Protein AF-A0A0B7A7N1-F1 (afdb_monomer_lite)

Foldseek 3Di:
DDPPQDQDPVLVVQLCVVPPPFDWDFDFQDDDDPDTDGPFIFGWDQDPPPGIDTPDTSVVSCPVVVSHDDDVCPSVVVVVVCPPVDDGPPVCCVVRHPVVVVVVVVDDDDDDDPDDFDWAWDADDDPVDGDTHGD

Radius of gyration: 21.76 Å; chains: 1; bounding box: 47×35×65 Å

Structure (mmCIF, N/CA/C/O backbone):
data_AF-A0A0B7A7N1-F1
#
_entry.id   AF-A0A0B7A7N1-F1
#
loop_
_atom_site.group_PDB
_atom_site.id
_atom_site.type_symbol
_atom_site.label_atom_id
_atom_site.label_alt_id
_atom_site.label_comp_id
_atom_site.label_asym_id
_atom_site.label_entity_id
_atom_site.label_seq_id
_atom_site.pdbx_PDB_ins_code
_atom_site.Cartn_x
_atom_site.Cartn_y
_atom_site.Cartn_z
_atom_site.occupancy
_atom_site.B_iso_or_equiv
_atom_site.auth_seq_id
_atom_site.auth_comp_id
_atom_site.auth_asym_id
_atom_site.auth_atom_id
_atom_site.pdbx_PDB_model_num
ATOM 1 N N . MET A 1 1 ? 9.701 21.923 16.946 1.00 44.88 1 MET A N 1
ATOM 2 C CA . MET A 1 1 ? 8.875 20.698 17.001 1.00 44.88 1 MET A CA 1
ATOM 3 C C . MET A 1 1 ? 9.061 20.086 15.649 1.00 44.88 1 MET A C 1
ATOM 5 O O . MET A 1 1 ? 8.556 20.603 14.659 1.00 44.88 1 MET A O 1
ATOM 9 N N . ASP A 1 2 ? 10.009 19.170 15.641 1.00 43.41 2 ASP A N 1
ATOM 10 C CA . ASP A 1 2 ? 10.909 18.937 14.527 1.00 43.41 2 ASP A CA 1
ATOM 11 C C . ASP A 1 2 ? 10.307 17.833 13.665 1.00 43.41 2 ASP A C 1
ATOM 13 O O . ASP A 1 2 ? 9.531 17.024 14.167 1.00 43.41 2 ASP A O 1
ATOM 17 N N . GLY A 1 3 ? 10.560 17.877 12.358 1.00 55.41 3 GLY A N 1
ATOM 18 C CA . GLY A 1 3 ? 9.924 17.028 11.349 1.00 55.41 3 GLY A CA 1
ATOM 19 C C . GLY A 1 3 ? 10.342 15.559 11.412 1.00 55.41 3 GLY A C 1
ATOM 20 O O . GLY A 1 3 ? 10.722 14.996 10.387 1.00 55.41 3 GLY A O 1
ATOM 21 N N . ASP A 1 4 ? 10.273 14.955 12.596 1.00 59.12 4 ASP A N 1
ATOM 22 C CA . ASP A 1 4 ? 10.416 13.526 12.810 1.00 59.12 4 ASP A CA 1
ATOM 23 C C . ASP A 1 4 ? 9.306 12.817 12.035 1.00 59.12 4 ASP A C 1
ATOM 25 O O . ASP A 1 4 ? 8.111 12.970 12.295 1.00 59.12 4 ASP A O 1
ATOM 29 N N . SER A 1 5 ? 9.735 12.075 11.019 1.00 70.69 5 SER A N 1
ATOM 30 C CA . SER A 1 5 ? 8.894 11.227 10.168 1.00 70.69 5 SER A CA 1
ATOM 31 C C . SER A 1 5 ? 9.024 9.748 10.536 1.00 70.69 5 SER A C 1
ATOM 33 O O . SER A 1 5 ? 8.463 8.887 9.860 1.00 70.69 5 SER A O 1
ATOM 35 N N . GLU A 1 6 ? 9.758 9.473 11.613 1.00 85.25 6 GLU A N 1
ATOM 36 C CA . GLU A 1 6 ? 10.019 8.138 12.118 1.00 85.25 6 GLU A CA 1
ATOM 37 C C . GLU A 1 6 ? 8.805 7.561 12.842 1.00 85.25 6 GLU A C 1
ATOM 39 O O . GLU A 1 6 ? 7.989 8.267 13.443 1.00 85.25 6 GLU A O 1
ATOM 44 N N . TRP A 1 7 ? 8.705 6.237 12.791 1.00 90.25 7 TRP A N 1
ATOM 45 C CA . TRP A 1 7 ? 7.672 5.503 13.502 1.00 90.25 7 TRP A CA 1
ATOM 46 C C . TRP A 1 7 ? 7.889 5.595 15.016 1.00 90.25 7 TRP A C 1
ATOM 48 O O . TRP A 1 7 ? 8.994 5.367 15.510 1.00 90.25 7 TRP A O 1
ATOM 58 N N . THR A 1 8 ? 6.836 5.925 15.767 1.00 92.88 8 THR A N 1
ATOM 59 C CA . THR A 1 8 ? 6.931 6.145 17.217 1.00 92.88 8 THR A CA 1
ATOM 60 C C . THR A 1 8 ? 6.347 4.983 18.018 1.00 92.88 8 THR A C 1
ATOM 62 O O . THR A 1 8 ? 5.409 4.312 17.592 1.00 92.88 8 THR A O 1
ATOM 65 N N . ALA A 1 9 ? 6.819 4.804 19.255 1.00 94.25 9 ALA A N 1
ATOM 66 C CA . ALA A 1 9 ? 6.251 3.819 20.182 1.00 94.25 9 ALA A CA 1
ATOM 67 C C . ALA A 1 9 ? 4.760 4.075 20.499 1.00 94.25 9 ALA A C 1
ATOM 69 O O . ALA A 1 9 ? 4.018 3.155 20.858 1.00 94.25 9 ALA A O 1
ATOM 70 N N . GLN A 1 10 ? 4.294 5.326 20.369 1.00 94.81 10 GLN A N 1
ATOM 71 C CA . GLN A 1 10 ? 2.867 5.631 20.486 1.00 94.81 10 GLN A CA 1
ATOM 72 C C . GLN A 1 10 ? 2.079 5.076 19.295 1.00 94.81 10 GLN A C 1
ATOM 74 O O . GLN A 1 10 ? 1.003 4.519 19.508 1.00 94.81 10 GLN A O 1
ATOM 79 N N . ALA A 1 11 ? 2.621 5.176 18.076 1.00 94.62 11 ALA A N 1
ATOM 80 C CA . ALA A 1 11 ? 2.016 4.581 16.888 1.00 94.62 11 ALA A CA 1
ATOM 81 C C . ALA A 1 11 ? 1.946 3.048 17.003 1.00 94.62 11 ALA A C 1
ATOM 83 O O . ALA A 1 11 ? 0.898 2.472 16.710 1.00 94.62 11 ALA A O 1
ATOM 84 N N . ASP A 1 12 ? 3.000 2.403 17.524 1.00 95.50 12 ASP A N 1
ATOM 85 C CA . ASP A 1 12 ? 2.998 0.961 17.827 1.00 95.50 12 ASP A CA 1
ATOM 86 C C . ASP A 1 12 ? 1.867 0.576 18.780 1.00 95.50 12 ASP A C 1
ATOM 88 O O . ASP A 1 12 ? 1.072 -0.320 18.497 1.00 95.50 12 ASP A O 1
ATOM 92 N N . THR A 1 13 ? 1.771 1.278 19.911 1.00 96.81 13 THR A N 1
ATOM 93 C CA . THR A 1 13 ? 0.762 0.989 20.939 1.00 96.81 13 THR A CA 1
ATOM 94 C C . THR A 1 13 ? -0.651 1.188 20.391 1.00 96.81 13 THR A C 1
ATOM 96 O O . THR A 1 13 ? -1.537 0.366 20.636 1.00 96.81 13 THR A O 1
ATOM 99 N N . PHE A 1 14 ? -0.856 2.260 19.621 1.00 96.31 14 PHE A N 1
ATOM 100 C CA . PHE A 1 14 ? -2.128 2.575 18.984 1.00 96.31 14 PHE A CA 1
ATOM 101 C C . PHE A 1 14 ? -2.548 1.491 17.984 1.00 96.31 14 PHE A C 1
ATOM 103 O O . PHE A 1 14 ? -3.651 0.954 18.092 1.00 96.31 14 PHE A O 1
ATOM 110 N N . ILE A 1 15 ? -1.661 1.122 17.053 1.00 95.19 15 ILE A N 1
ATOM 111 C CA . ILE A 1 15 ? -1.950 0.076 16.068 1.00 95.19 15 ILE A CA 1
ATOM 112 C C . ILE A 1 15 ? -2.185 -1.260 16.748 1.00 95.19 15 ILE A C 1
ATOM 114 O O . ILE A 1 15 ? -3.160 -1.923 16.404 1.00 95.19 15 ILE A O 1
ATOM 118 N N . ASN A 1 16 ? -1.364 -1.637 17.731 1.00 96.00 16 ASN A N 1
ATOM 119 C CA . ASN A 1 16 ? -1.551 -2.890 18.452 1.00 96.00 16 ASN A CA 1
ATOM 120 C C . ASN A 1 16 ? -2.960 -2.972 19.062 1.00 96.00 16 ASN A C 1
ATOM 122 O O . ASN A 1 16 ? -3.642 -3.971 18.874 1.00 96.00 16 ASN A O 1
ATOM 126 N N . GLY A 1 17 ? -3.460 -1.894 19.676 1.00 95.25 17 GLY A N 1
ATOM 127 C CA . GLY A 1 17 ? -4.841 -1.842 20.176 1.00 95.25 17 GLY A CA 1
ATOM 128 C C . GLY A 1 17 ? -5.920 -1.964 19.088 1.00 95.25 17 GLY A C 1
ATOM 129 O O . GLY A 1 17 ? -7.016 -2.458 19.355 1.00 95.25 17 GLY A O 1
ATOM 130 N N . LEU A 1 18 ? -5.628 -1.547 17.852 1.00 94.00 18 LEU A N 1
ATOM 131 C CA . LEU A 1 18 ? -6.548 -1.695 16.724 1.00 94.00 18 LEU A CA 1
ATOM 132 C C . LEU A 1 18 ? -6.566 -3.103 16.139 1.00 94.00 18 LEU A C 1
ATOM 134 O O . LEU A 1 18 ? -7.622 -3.502 15.645 1.00 94.00 18 LEU A O 1
ATOM 138 N N . ILE A 1 19 ? -5.440 -3.817 16.162 1.00 94.00 19 ILE A N 1
ATOM 139 C CA . ILE A 1 19 ? -5.269 -5.094 15.449 1.00 94.00 19 ILE A CA 1
ATOM 140 C C . ILE A 1 19 ? -5.290 -6.317 16.363 1.00 94.00 19 ILE A C 1
ATOM 142 O O . ILE A 1 19 ? -5.545 -7.422 15.888 1.00 94.00 19 ILE A O 1
ATOM 146 N N . GLN A 1 20 ? -5.002 -6.137 17.650 1.00 94.94 20 GLN A N 1
ATOM 147 C CA . GLN A 1 20 ? -4.915 -7.234 18.600 1.00 94.94 20 GLN A CA 1
ATOM 148 C C . GLN A 1 20 ? -6.248 -7.988 18.659 1.00 94.94 20 GLN A C 1
ATOM 150 O O . GLN A 1 20 ? -7.316 -7.385 18.761 1.00 94.94 20 GLN A O 1
ATOM 155 N N . ASP A 1 21 ? -6.156 -9.315 18.567 1.00 93.12 21 ASP A N 1
ATOM 156 C CA . ASP A 1 21 ? -7.284 -10.252 18.583 1.00 93.12 21 ASP A CA 1
ATOM 157 C C . ASP A 1 21 ? -8.312 -10.043 17.451 1.00 93.12 21 ASP A C 1
ATOM 159 O O . ASP A 1 21 ? -9.453 -10.499 17.550 1.00 93.12 21 ASP A O 1
ATOM 163 N N . LYS A 1 22 ? -7.912 -9.384 16.352 1.00 91.62 22 LYS A N 1
ATOM 164 C CA . LYS A 1 22 ? -8.753 -9.164 15.168 1.00 91.62 22 LYS A CA 1
ATOM 165 C C . LYS A 1 22 ? -8.197 -9.847 13.929 1.00 91.62 22 LYS A C 1
ATOM 167 O O . LYS A 1 22 ? -6.995 -9.849 13.676 1.00 91.62 22 LYS A O 1
ATOM 172 N N . GLU A 1 23 ? -9.102 -10.365 13.106 1.00 90.88 23 GLU A N 1
ATOM 173 C CA . GLU A 1 23 ? -8.763 -10.874 11.781 1.00 90.88 23 GLU A CA 1
ATOM 174 C C . GLU A 1 23 ? -8.832 -9.736 10.760 1.00 90.88 23 GLU A C 1
ATOM 176 O O . GLU A 1 23 ? -9.880 -9.123 10.546 1.00 90.88 23 GLU A O 1
ATOM 181 N N . LEU A 1 24 ? -7.695 -9.426 10.141 1.00 93.31 24 LEU A N 1
ATOM 182 C CA . LEU A 1 24 ? -7.606 -8.366 9.146 1.00 93.31 24 LEU A CA 1
ATOM 183 C C . LEU A 1 24 ? -7.593 -8.945 7.738 1.00 93.31 24 LEU A C 1
ATOM 185 O O . LEU A 1 24 ? -6.906 -9.921 7.444 1.00 93.31 24 LEU A O 1
ATOM 189 N N . VAL A 1 25 ? -8.299 -8.266 6.845 1.00 92.69 25 VAL A N 1
ATOM 190 C CA . VAL A 1 25 ? -8.336 -8.566 5.420 1.00 92.69 25 VAL A CA 1
ATOM 191 C C . VAL A 1 25 ? -7.601 -7.464 4.678 1.00 92.69 25 VAL A C 1
ATOM 193 O O . VAL A 1 25 ? -7.840 -6.273 4.891 1.00 92.69 25 VAL A O 1
ATOM 196 N N . GLY A 1 26 ? -6.708 -7.855 3.775 1.00 91.44 26 GLY A N 1
ATOM 197 C CA . GLY A 1 26 ? -5.994 -6.910 2.934 1.00 91.44 26 GLY A CA 1
ATOM 198 C C . GLY A 1 26 ? -5.748 -7.435 1.533 1.00 91.44 26 GLY A C 1
ATOM 199 O O . GLY A 1 26 ? -5.631 -8.638 1.307 1.00 91.44 26 GLY A O 1
ATOM 200 N N . ARG A 1 27 ? -5.669 -6.514 0.571 1.00 89.12 27 ARG A N 1
ATOM 201 C CA . ARG A 1 27 ? -5.239 -6.841 -0.792 1.00 89.12 27 ARG A CA 1
ATOM 202 C C . ARG A 1 27 ? -3.721 -6.772 -0.856 1.00 89.12 27 ARG A C 1
ATOM 204 O O . ARG A 1 27 ? -3.147 -5.745 -0.508 1.00 89.12 27 ARG A O 1
ATOM 211 N N . ILE A 1 28 ? -3.095 -7.841 -1.337 1.00 88.88 28 ILE A N 1
ATOM 212 C CA . ILE A 1 28 ? -1.650 -7.884 -1.562 1.00 88.88 28 ILE A CA 1
ATOM 213 C C . ILE A 1 28 ? -1.299 -6.936 -2.706 1.00 88.88 28 ILE A C 1
ATOM 215 O O . ILE A 1 28 ? -1.778 -7.097 -3.828 1.00 88.88 28 ILE A O 1
ATOM 219 N N . MET A 1 29 ? -0.469 -5.947 -2.394 1.00 87.94 29 MET A N 1
ATOM 220 C CA . MET A 1 29 ? 0.091 -5.003 -3.352 1.00 87.94 29 MET A CA 1
ATOM 221 C C . MET A 1 29 ? 1.479 -5.416 -3.798 1.00 87.94 29 MET A C 1
ATOM 223 O O . MET A 1 29 ? 1.805 -5.160 -4.940 1.00 87.94 29 MET A O 1
ATOM 227 N N . LEU A 1 30 ? 2.287 -6.024 -2.927 1.00 88.06 30 LEU A N 1
ATOM 228 C CA . LEU A 1 30 ? 3.616 -6.546 -3.244 1.00 88.06 30 LEU A CA 1
ATOM 229 C C . LEU A 1 30 ? 3.961 -7.666 -2.254 1.00 88.06 30 LEU A C 1
ATOM 231 O O . LEU A 1 30 ? 3.602 -7.584 -1.078 1.00 88.06 30 LEU A O 1
ATOM 235 N N . SER A 1 31 ? 4.680 -8.684 -2.721 1.00 88.88 31 SER A N 1
ATOM 236 C CA . SER A 1 31 ? 5.213 -9.767 -1.894 1.00 88.88 31 SER A CA 1
ATOM 237 C C . SER A 1 31 ? 6.703 -9.927 -2.165 1.00 88.88 31 SER A C 1
ATOM 239 O O . SER A 1 31 ? 7.086 -10.209 -3.297 1.00 88.88 31 SER A O 1
ATOM 241 N N . VAL A 1 32 ? 7.538 -9.775 -1.137 1.00 87.00 32 VAL A N 1
ATOM 242 C CA . VAL A 1 32 ? 8.991 -9.986 -1.235 1.00 87.00 32 VAL A CA 1
ATOM 243 C C . VAL A 1 32 ? 9.440 -10.870 -0.079 1.00 87.00 32 VAL A C 1
ATOM 245 O O . VAL A 1 32 ? 9.393 -10.468 1.084 1.00 87.00 32 VAL A O 1
ATOM 248 N N . GLY A 1 33 ? 9.876 -12.091 -0.394 1.00 87.62 33 GLY A N 1
ATOM 249 C CA . GLY A 1 33 ? 10.232 -13.087 0.616 1.00 87.62 33 GLY A CA 1
ATOM 250 C C . GLY A 1 33 ? 9.050 -13.398 1.537 1.00 87.62 33 GLY A C 1
ATOM 251 O O . GLY A 1 33 ? 8.027 -13.897 1.082 1.00 87.62 33 GLY A O 1
ATOM 252 N N . MET A 1 34 ? 9.199 -13.094 2.830 1.00 91.12 34 MET A N 1
ATOM 253 C CA . MET A 1 34 ? 8.159 -13.286 3.855 1.00 91.12 34 MET A CA 1
ATOM 254 C C . MET A 1 34 ? 7.369 -12.006 4.169 1.00 91.12 34 MET A C 1
ATOM 256 O O . MET A 1 34 ? 6.540 -12.001 5.077 1.00 91.12 34 MET A O 1
ATOM 260 N N . THR A 1 35 ? 7.624 -10.916 3.444 1.00 90.56 35 THR A N 1
ATOM 261 C CA . THR A 1 35 ? 6.993 -9.618 3.690 1.00 90.56 35 THR A CA 1
ATOM 262 C C . THR A 1 35 ? 5.900 -9.358 2.663 1.00 90.56 35 THR A C 1
ATOM 264 O O . THR A 1 35 ? 6.155 -9.358 1.456 1.00 90.56 35 THR A O 1
ATOM 267 N N . LEU A 1 36 ? 4.690 -9.077 3.152 1.00 91.25 36 LEU A N 1
ATOM 268 C CA . LEU A 1 36 ? 3.547 -8.666 2.341 1.00 91.25 36 LEU A CA 1
ATOM 269 C C . LEU A 1 36 ? 3.231 -7.191 2.583 1.00 91.25 36 LEU A C 1
ATOM 271 O O . LEU A 1 36 ? 3.063 -6.757 3.721 1.00 91.25 36 LEU A O 1
ATOM 275 N N . TRP A 1 37 ? 3.079 -6.440 1.499 1.00 91.62 37 TRP A N 1
ATOM 276 C CA . TRP A 1 37 ? 2.554 -5.079 1.521 1.00 91.62 37 TRP A CA 1
ATOM 277 C C . TRP A 1 37 ? 1.074 -5.117 1.164 1.00 91.62 37 TRP A C 1
ATOM 279 O O . TRP A 1 37 ? 0.715 -5.605 0.091 1.00 91.62 37 TRP A O 1
ATOM 289 N N . LEU A 1 38 ? 0.211 -4.618 2.051 1.00 91.50 38 LEU A N 1
ATOM 290 C CA . LEU A 1 38 ? -1.245 -4.724 1.925 1.00 91.50 38 LEU A CA 1
ATOM 291 C C . LEU A 1 38 ? -1.895 -3.340 1.768 1.00 91.50 38 LEU A C 1
ATOM 293 O O . LEU A 1 38 ? -1.552 -2.414 2.503 1.00 91.50 38 LEU A O 1
ATOM 297 N N . LEU A 1 39 ? -2.848 -3.190 0.840 1.00 89.25 39 LEU A N 1
ATOM 298 C CA . LEU A 1 39 ? -3.631 -1.955 0.688 1.00 89.25 39 LEU A CA 1
ATOM 299 C C . LEU A 1 39 ? -5.016 -2.194 0.044 1.00 89.25 39 LEU A C 1
ATOM 301 O O . LEU A 1 39 ? -5.082 -2.609 -1.113 1.00 89.25 39 LEU A O 1
ATOM 305 N N . PRO A 1 40 ? -6.127 -1.832 0.714 1.00 91.31 40 PRO A N 1
ATOM 306 C CA . PRO A 1 40 ? -6.208 -1.438 2.122 1.00 91.31 40 PRO A CA 1
ATOM 307 C C . PRO A 1 40 ? -5.965 -2.642 3.048 1.00 91.31 40 PRO A C 1
ATOM 309 O O . PRO A 1 40 ? -6.026 -3.784 2.598 1.00 91.31 40 PRO A O 1
ATOM 312 N N . LEU A 1 41 ? -5.719 -2.374 4.333 1.00 94.75 41 LEU A N 1
ATOM 313 C CA . LEU A 1 41 ? -5.769 -3.361 5.414 1.00 94.75 41 LEU A CA 1
ATOM 314 C C . LEU A 1 41 ? -6.918 -2.969 6.347 1.00 94.75 41 LEU A C 1
ATOM 316 O O . LEU A 1 41 ? -6.909 -1.867 6.905 1.00 94.75 41 LEU A O 1
ATOM 320 N N . VAL A 1 42 ? -7.927 -3.831 6.450 1.00 95.25 42 VAL A N 1
ATOM 321 C CA . VAL A 1 42 ? -9.192 -3.541 7.137 1.00 95.25 42 VAL A CA 1
ATOM 322 C C . VAL A 1 42 ? -9.599 -4.677 8.063 1.00 95.25 42 VAL A C 1
ATOM 324 O O . VAL A 1 42 ? -9.322 -5.838 7.776 1.00 95.25 42 VAL A O 1
ATOM 327 N N . HIS A 1 43 ? -10.306 -4.353 9.139 1.00 94.62 43 HIS A N 1
ATOM 328 C CA . HIS A 1 43 ? -11.082 -5.340 9.886 1.00 94.62 43 HIS A CA 1
ATOM 329 C C . HIS A 1 43 ? -12.457 -5.483 9.227 1.00 94.62 43 HIS A C 1
ATOM 331 O O . HIS A 1 43 ? -13.055 -4.484 8.816 1.00 94.62 43 HIS A O 1
ATOM 337 N N . GLN A 1 44 ? -12.929 -6.722 9.075 1.00 89.81 44 GLN A N 1
ATOM 338 C CA . GLN A 1 44 ? -14.238 -7.020 8.501 1.00 89.81 44 GLN A CA 1
ATOM 339 C C . GLN A 1 44 ? -15.165 -7.613 9.557 1.00 89.81 44 GLN A C 1
ATOM 341 O O . GLN A 1 44 ? -14.809 -8.541 10.276 1.00 89.81 44 GLN A O 1
ATOM 346 N N . VAL A 1 45 ? -16.394 -7.109 9.600 1.00 89.56 45 VAL A N 1
ATOM 347 C CA . VAL A 1 45 ? -17.457 -7.564 10.494 1.00 89.56 45 VAL A CA 1
ATOM 348 C C . VAL A 1 45 ? -18.666 -8.021 9.692 1.00 89.56 45 VAL A C 1
ATOM 350 O O . VAL 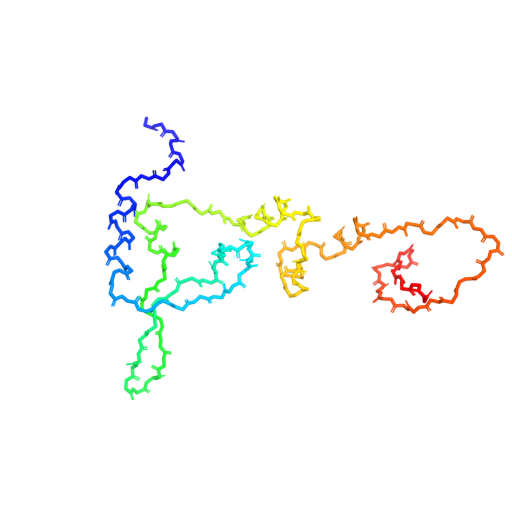A 1 45 ? -19.029 -7.429 8.675 1.00 89.56 45 VAL A O 1
ATOM 353 N N . THR A 1 46 ? -19.325 -9.078 10.163 1.00 89.25 46 THR A N 1
ATOM 354 C CA . THR A 1 46 ? -20.573 -9.560 9.560 1.00 89.25 46 THR A CA 1
ATOM 355 C C . THR A 1 46 ? -21.771 -8.946 10.275 1.00 89.25 46 THR A C 1
ATOM 357 O O . THR A 1 46 ? -22.011 -9.192 11.457 1.00 89.25 46 THR A O 1
ATOM 360 N N . LEU A 1 47 ? -22.559 -8.168 9.542 1.00 87.50 47 LEU A N 1
ATOM 361 C CA . LEU A 1 47 ? -23.797 -7.553 9.999 1.00 87.50 47 LEU A CA 1
ATOM 362 C C . LEU A 1 47 ? -24.989 -8.395 9.530 1.00 87.50 47 LEU A C 1
ATOM 364 O O . LEU A 1 47 ? -25.158 -8.630 8.333 1.00 87.50 47 LEU A O 1
ATOM 368 N N . LYS A 1 48 ? -25.852 -8.801 10.472 1.00 86.75 48 LYS A N 1
ATOM 369 C CA . LYS A 1 48 ? -26.960 -9.763 10.264 1.00 86.75 48 LYS A CA 1
ATOM 370 C C . LYS A 1 48 ? -27.881 -9.468 9.068 1.00 86.75 48 LYS A C 1
ATOM 372 O O . LYS A 1 48 ? -28.486 -10.397 8.550 1.00 86.75 48 LYS A O 1
ATOM 377 N N . SER A 1 49 ? -27.986 -8.212 8.639 1.00 86.19 49 SER A N 1
ATOM 378 C CA . SER A 1 49 ? -28.925 -7.772 7.593 1.00 86.19 49 SER A CA 1
ATOM 379 C C . SER A 1 49 ? -28.253 -7.122 6.380 1.00 86.19 49 SER A C 1
ATOM 381 O O . SER A 1 49 ? -28.934 -6.816 5.408 1.00 86.19 49 SER A O 1
ATOM 383 N N . VAL A 1 50 ? -26.943 -6.861 6.451 1.00 83.25 50 VAL A N 1
ATOM 384 C CA . VAL A 1 50 ? -26.192 -6.080 5.447 1.00 83.25 50 VAL A CA 1
ATOM 385 C C . VAL A 1 50 ? -25.086 -6.924 4.798 1.00 83.25 50 VAL A C 1
ATOM 387 O O . VAL A 1 50 ? -24.660 -6.627 3.688 1.00 83.25 50 VAL A O 1
ATOM 390 N N . GLY A 1 51 ? -24.667 -8.017 5.446 1.00 86.56 51 GLY A N 1
ATOM 391 C CA . GLY A 1 51 ? -23.554 -8.851 4.999 1.00 86.56 51 GLY A CA 1
ATOM 392 C C . GLY A 1 51 ? -22.238 -8.413 5.636 1.00 86.56 51 GLY A C 1
ATOM 393 O O . GLY A 1 51 ? -22.215 -7.984 6.788 1.00 86.56 51 GLY A O 1
ATOM 394 N N . VAL A 1 52 ? -21.136 -8.551 4.903 1.00 86.00 52 VAL A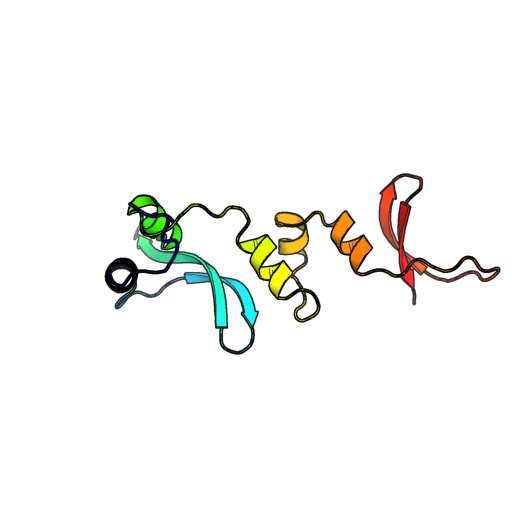 N 1
ATOM 395 C CA . VAL A 1 52 ? -19.795 -8.192 5.385 1.00 86.00 52 VAL A CA 1
ATOM 396 C C . VAL A 1 52 ? -19.542 -6.699 5.160 1.00 86.00 52 VAL A C 1
ATOM 398 O O . VAL A 1 52 ? -19.733 -6.199 4.053 1.00 86.00 52 VAL A O 1
ATOM 401 N N . SER A 1 53 ? -19.100 -5.994 6.199 1.00 85.44 53 SER A N 1
ATOM 402 C CA . SER A 1 53 ? -18.707 -4.581 6.156 1.00 85.44 53 SER A CA 1
ATOM 403 C C . SER A 1 53 ? -17.341 -4.393 6.805 1.00 85.44 53 SER A C 1
ATOM 405 O O . SER A 1 53 ? -16.941 -5.201 7.637 1.00 85.44 53 SER A O 1
ATOM 407 N N . SER A 1 54 ? -16.643 -3.311 6.468 1.00 87.88 54 SER A N 1
ATOM 408 C CA . SER A 1 54 ? -15.428 -2.904 7.178 1.00 87.88 54 SER A CA 1
ATOM 409 C C . SER A 1 54 ? -15.770 -1.873 8.247 1.00 87.88 54 SER A C 1
ATOM 411 O O . SER A 1 54 ? -16.438 -0.886 7.940 1.00 87.88 54 SER A O 1
ATOM 413 N N . ASP A 1 55 ? -15.329 -2.092 9.480 1.00 89.31 55 ASP A N 1
ATOM 414 C CA . ASP A 1 55 ? -15.497 -1.154 10.599 1.00 89.31 55 ASP A CA 1
ATOM 415 C C . ASP A 1 55 ? -14.203 -0.388 10.922 1.00 89.31 55 ASP A C 1
ATOM 417 O O . ASP A 1 55 ? -14.277 0.740 11.396 1.00 89.31 55 ASP A O 1
ATOM 421 N N . VAL A 1 56 ? -13.032 -0.959 10.616 1.00 93.38 56 VAL A N 1
ATOM 422 C CA . VAL A 1 56 ? -11.723 -0.323 10.829 1.00 93.38 56 VAL A CA 1
ATOM 423 C C . VAL A 1 56 ? -10.887 -0.372 9.554 1.00 93.38 56 VAL A C 1
ATOM 425 O O . VAL A 1 56 ? -10.714 -1.433 8.952 1.00 93.38 56 VAL A O 1
ATOM 428 N N . ASN A 1 57 ? -10.306 0.768 9.172 1.00 94.44 57 ASN A N 1
ATOM 429 C CA . ASN A 1 57 ? -9.282 0.869 8.132 1.00 94.44 57 ASN A CA 1
ATOM 430 C C . ASN A 1 57 ? -7.981 1.391 8.743 1.00 94.44 57 ASN A C 1
ATOM 432 O O . ASN A 1 57 ? -7.887 2.558 9.110 1.00 94.44 57 ASN A O 1
ATOM 436 N N . ILE A 1 58 ? -6.957 0.539 8.800 1.00 95.00 58 ILE A N 1
ATOM 437 C CA . ILE A 1 58 ? -5.717 0.821 9.537 1.00 95.00 58 ILE A CA 1
ATOM 438 C C . ILE A 1 58 ? -5.014 2.087 9.036 1.00 95.00 58 ILE A C 1
ATOM 440 O O . ILE A 1 58 ? -4.546 2.900 9.832 1.00 95.00 58 ILE A O 1
ATOM 444 N N . ARG A 1 59 ? -4.970 2.303 7.714 1.00 93.69 59 ARG A N 1
ATOM 445 C CA . ARG A 1 59 ? -4.366 3.518 7.149 1.00 93.69 59 ARG A CA 1
ATOM 446 C C . ARG A 1 59 ? -5.161 4.756 7.551 1.00 93.69 59 ARG A C 1
ATOM 448 O O . ARG A 1 59 ? -4.561 5.773 7.878 1.00 93.69 59 ARG A O 1
ATOM 455 N N . GLN A 1 60 ? -6.485 4.684 7.471 1.00 94.38 60 GLN A N 1
ATOM 456 C CA . GLN A 1 60 ? -7.348 5.808 7.820 1.00 94.38 60 GLN A CA 1
ATOM 457 C C . GLN A 1 60 ? -7.181 6.182 9.297 1.00 94.38 60 GLN A C 1
ATOM 459 O O . GLN A 1 60 ? -6.920 7.346 9.588 1.00 94.38 60 GLN A O 1
ATOM 464 N N . GLU A 1 61 ? -7.194 5.193 10.190 1.00 96.38 61 GLU A N 1
ATOM 465 C CA . GLU A 1 61 ? -6.977 5.385 11.627 1.00 96.38 61 GLU A CA 1
ATOM 466 C C . GLU A 1 61 ? -5.639 6.071 11.933 1.00 96.38 61 GLU A C 1
ATOM 468 O O . GLU A 1 61 ? -5.592 7.027 12.709 1.00 96.38 61 GLU A O 1
ATOM 473 N N . LEU A 1 62 ? -4.548 5.645 11.283 1.00 94.50 62 LEU A N 1
ATOM 474 C CA . LEU A 1 62 ? -3.233 6.281 11.430 1.00 94.50 62 LEU A CA 1
ATOM 475 C C . LEU A 1 62 ? -3.246 7.758 11.012 1.00 94.50 62 LEU A C 1
ATOM 477 O O . LEU A 1 62 ? -2.649 8.601 11.684 1.00 94.50 62 LEU A O 1
ATOM 481 N N . LEU A 1 63 ? -3.912 8.084 9.902 1.00 93.69 63 LEU A N 1
ATOM 482 C CA . LEU A 1 63 ? -3.973 9.450 9.375 1.00 93.69 63 LEU A CA 1
ATOM 483 C C . LEU A 1 63 ? -4.856 10.364 10.238 1.00 93.69 63 LEU A C 1
ATOM 485 O O . LEU A 1 63 ? -4.500 11.523 10.485 1.00 93.69 63 LEU A O 1
ATOM 489 N N . GLU A 1 64 ? -5.997 9.855 10.701 1.00 95.38 64 GLU A N 1
ATOM 490 C CA . GLU A 1 64 ? -6.935 10.597 11.548 1.00 95.38 64 GLU A CA 1
ATOM 491 C C . GLU A 1 64 ? -6.321 10.902 12.918 1.00 95.38 64 GLU A C 1
ATOM 493 O O . GLU A 1 64 ? -6.390 12.044 13.380 1.00 95.38 64 GLU A O 1
ATOM 498 N N . ASN A 1 65 ? -5.600 9.935 13.495 1.00 95.00 65 ASN A N 1
ATOM 499 C CA . ASN A 1 65 ? -4.955 10.054 14.805 1.00 95.00 65 ASN A CA 1
ATOM 500 C C . ASN A 1 65 ? -3.527 10.630 14.758 1.00 95.00 65 ASN A C 1
ATOM 502 O O . ASN A 1 65 ? -2.827 10.628 15.765 1.00 95.00 65 ASN A O 1
ATOM 506 N N . LYS A 1 66 ? -3.093 11.166 13.608 1.00 92.38 66 LYS A N 1
ATOM 507 C CA . LYS A 1 66 ? -1.782 11.830 13.427 1.00 92.38 66 LYS A CA 1
ATOM 508 C C . LYS A 1 66 ? -0.563 10.933 13.680 1.00 92.38 66 LYS A C 1
ATOM 510 O O . LYS A 1 66 ? 0.528 11.440 13.912 1.00 92.38 66 LYS A O 1
ATOM 515 N N . PHE A 1 67 ? -0.733 9.619 13.555 1.00 92.62 67 PHE A N 1
ATOM 516 C CA . PHE A 1 67 ? 0.351 8.631 13.578 1.00 92.62 67 PHE A CA 1
ATOM 517 C C . PHE A 1 67 ? 0.911 8.317 12.186 1.00 92.62 67 PHE A C 1
ATOM 519 O O . PHE A 1 67 ? 1.856 7.547 12.051 1.00 92.62 67 PHE A O 1
ATOM 526 N N . GLY A 1 68 ? 0.346 8.909 11.135 1.00 89.62 68 GLY A N 1
ATOM 527 C CA . GLY A 1 68 ? 0.865 8.816 9.780 1.00 89.62 68 GLY A CA 1
ATOM 528 C C . GLY A 1 68 ? 0.627 10.096 8.992 1.00 89.62 68 GLY A C 1
ATOM 529 O O . GLY A 1 68 ? -0.231 10.916 9.326 1.00 89.62 68 GLY A O 1
ATOM 530 N N . THR A 1 69 ? 1.372 10.246 7.902 1.00 89.62 69 THR A N 1
ATOM 531 C CA . THR A 1 69 ? 1.193 11.336 6.941 1.00 89.62 69 THR A CA 1
ATOM 532 C C . THR A 1 69 ? 0.664 10.796 5.612 1.00 89.62 69 THR A C 1
ATOM 534 O O . THR A 1 69 ? 1.009 9.680 5.202 1.00 89.62 69 THR A O 1
ATOM 537 N N . PRO A 1 70 ? -0.200 11.547 4.904 1.00 89.62 70 PRO A N 1
ATOM 538 C CA . PRO A 1 70 ? -0.645 11.141 3.583 1.00 89.62 70 PRO A CA 1
ATOM 539 C C . PRO A 1 70 ? 0.546 11.018 2.631 1.00 89.62 70 PRO A C 1
ATOM 541 O O . PRO A 1 70 ? 1.207 11.997 2.302 1.00 89.62 70 PRO A O 1
ATOM 544 N N . ASN A 1 71 ? 0.782 9.805 2.144 1.00 88.44 71 ASN A N 1
ATOM 545 C CA . ASN A 1 71 ? 1.737 9.545 1.077 1.00 88.44 71 ASN A CA 1
ATOM 546 C C . ASN A 1 71 ? 0.965 9.007 -0.137 1.00 88.44 71 ASN A C 1
ATOM 548 O O . ASN A 1 71 ? 0.646 7.813 -0.159 1.00 88.44 71 ASN A O 1
ATOM 552 N N . PRO A 1 72 ? 0.577 9.855 -1.109 1.00 87.19 72 PRO A N 1
ATOM 553 C CA . PRO A 1 72 ? -0.145 9.401 -2.300 1.00 87.19 72 PRO A CA 1
ATOM 554 C C . PRO A 1 72 ? 0.727 8.493 -3.177 1.00 87.19 72 PRO A C 1
ATOM 556 O O . PRO A 1 72 ? 0.236 7.506 -3.710 1.00 87.19 72 PRO A O 1
ATOM 559 N N . ASN A 1 73 ? 2.040 8.732 -3.199 1.00 87.38 73 ASN A N 1
ATOM 560 C CA . ASN A 1 73 ? 2.990 8.024 -4.059 1.00 87.38 73 ASN A CA 1
ATOM 561 C C . ASN A 1 73 ? 3.604 6.783 -3.395 1.00 87.38 73 ASN A C 1
ATOM 563 O O . ASN A 1 73 ? 4.605 6.265 -3.876 1.00 87.38 73 ASN A O 1
ATOM 567 N N . HIS A 1 74 ? 3.042 6.304 -2.282 1.00 87.31 74 HIS A N 1
ATOM 568 C CA . HIS A 1 74 ? 3.587 5.157 -1.551 1.00 87.31 74 HIS A CA 1
ATOM 569 C C . HIS A 1 74 ? 3.666 3.878 -2.400 1.00 87.31 74 HIS A C 1
ATOM 571 O O . HIS A 1 74 ? 4.671 3.186 -2.315 1.00 87.31 74 HIS A O 1
ATOM 577 N N . VAL A 1 75 ? 2.659 3.583 -3.237 1.00 88.81 75 VAL A N 1
ATOM 578 C CA . VAL A 1 75 ? 2.680 2.412 -4.135 1.00 88.81 75 VAL A CA 1
ATOM 579 C C . VAL A 1 75 ? 3.688 2.596 -5.280 1.00 88.81 75 VAL A C 1
ATOM 581 O O . VAL A 1 75 ? 4.537 1.718 -5.420 1.00 88.81 75 VAL A O 1
ATOM 584 N N . PRO A 1 76 ? 3.687 3.716 -6.038 1.00 87.19 76 PRO A N 1
ATOM 585 C CA . PRO A 1 76 ? 4.735 3.989 -7.022 1.00 87.19 76 PRO A CA 1
ATOM 586 C C . PRO A 1 76 ? 6.153 3.855 -6.460 1.00 87.19 76 PRO A C 1
ATOM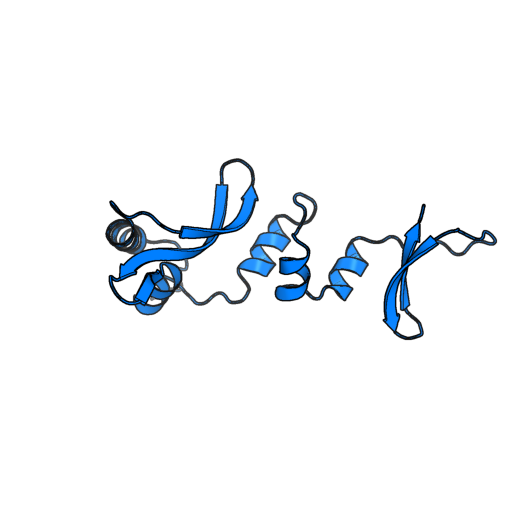 588 O O . PRO A 1 76 ? 6.943 3.064 -6.964 1.00 87.19 76 PRO A O 1
ATOM 591 N N . LYS A 1 77 ? 6.443 4.537 -5.344 1.00 88.62 77 LYS A N 1
ATOM 592 C CA . LYS A 1 77 ? 7.763 4.503 -4.694 1.00 88.62 77 LYS A CA 1
ATOM 593 C C . LYS A 1 77 ? 8.149 3.108 -4.213 1.00 88.62 77 LYS A C 1
ATOM 595 O O . LYS A 1 77 ? 9.315 2.739 -4.299 1.00 88.62 77 LYS A O 1
ATOM 600 N N . LEU A 1 78 ? 7.189 2.338 -3.691 1.00 88.75 78 LEU A N 1
ATOM 601 C CA . LEU A 1 78 ? 7.433 0.959 -3.273 1.00 88.75 78 LEU A CA 1
ATOM 602 C C . LEU A 1 78 ? 7.958 0.137 -4.453 1.00 88.75 78 LEU A C 1
ATOM 604 O O . LEU A 1 78 ? 8.977 -0.525 -4.335 1.00 88.75 78 LEU A O 1
ATOM 608 N N . TYR A 1 79 ? 7.300 0.214 -5.599 1.00 86.56 79 TYR A N 1
ATOM 609 C CA . TYR A 1 79 ? 7.701 -0.525 -6.792 1.00 86.56 79 TYR A CA 1
ATOM 610 C C . TYR A 1 79 ? 8.962 0.014 -7.462 1.00 86.56 79 TYR A C 1
ATOM 612 O O . TYR A 1 79 ? 9.752 -0.786 -7.949 1.00 86.56 79 TYR A O 1
ATOM 620 N N . GLU A 1 80 ? 9.203 1.326 -7.438 1.00 85.12 80 GLU A N 1
ATOM 621 C CA . GLU A 1 80 ? 10.481 1.901 -7.876 1.00 85.12 80 GLU A CA 1
ATOM 622 C C . GLU A 1 80 ? 11.662 1.294 -7.102 1.00 85.12 80 GLU A C 1
ATOM 624 O O . GLU A 1 80 ? 12.668 0.931 -7.709 1.00 85.12 80 GLU A O 1
ATOM 629 N N . LEU A 1 81 ? 11.524 1.099 -5.783 1.00 86.12 81 LEU A N 1
ATOM 630 C CA . LEU A 1 81 ? 12.554 0.457 -4.953 1.00 86.12 81 LEU A CA 1
ATOM 631 C C . LEU A 1 81 ? 12.807 -1.011 -5.327 1.00 86.12 81 LEU A C 1
ATOM 633 O O . LEU A 1 81 ? 13.909 -1.516 -5.116 1.00 86.12 81 LEU A O 1
ATOM 637 N N . PHE A 1 82 ? 11.806 -1.697 -5.881 1.00 82.94 82 PHE A N 1
ATOM 638 C CA . PHE A 1 82 ? 11.906 -3.095 -6.309 1.00 82.94 82 PHE A CA 1
ATOM 639 C C . PHE A 1 82 ? 11.996 -3.261 -7.833 1.00 82.94 82 PHE A C 1
ATOM 641 O O . PHE A 1 82 ? 11.921 -4.390 -8.329 1.00 82.94 82 PHE A O 1
ATOM 648 N N . ARG A 1 83 ? 12.195 -2.172 -8.585 1.00 80.38 83 ARG A N 1
ATOM 649 C CA . ARG A 1 83 ? 12.268 -2.206 -10.049 1.00 80.38 83 ARG A CA 1
ATOM 650 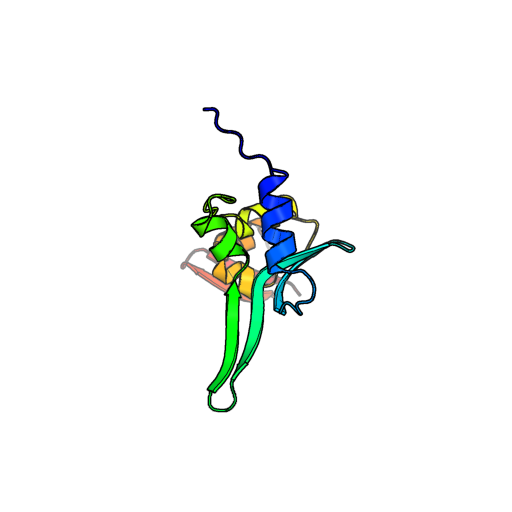C C . ARG A 1 83 ? 13.376 -3.164 -10.500 1.00 80.38 83 ARG A C 1
ATOM 652 O O . ARG A 1 83 ? 14.499 -3.107 -10.006 1.00 80.38 83 ARG A O 1
ATOM 659 N N . GLY A 1 84 ? 13.039 -4.067 -11.421 1.00 78.25 84 GLY A N 1
ATOM 660 C CA . GLY A 1 84 ? 13.945 -5.101 -11.939 1.00 78.25 84 GLY A CA 1
ATOM 661 C C . GLY A 1 84 ? 14.137 -6.324 -11.032 1.00 78.25 84 GLY A C 1
ATOM 662 O O . GLY A 1 84 ? 14.700 -7.316 -11.481 1.00 78.25 84 GLY A O 1
ATOM 663 N N . ASN A 1 85 ? 13.643 -6.290 -9.789 1.00 80.38 85 ASN A N 1
ATOM 664 C CA . ASN A 1 85 ? 13.717 -7.412 -8.843 1.00 80.38 85 ASN A CA 1
ATOM 665 C C . ASN A 1 85 ? 12.375 -8.138 -8.665 1.00 80.38 85 ASN A C 1
ATOM 667 O O . ASN A 1 85 ? 12.335 -9.240 -8.123 1.00 80.38 85 ASN A O 1
ATOM 671 N N . THR A 1 86 ? 11.275 -7.514 -9.089 1.00 76.19 86 THR A N 1
ATOM 672 C CA . THR A 1 86 ? 9.930 -8.091 -9.059 1.00 76.19 86 THR A CA 1
ATOM 673 C C . THR A 1 86 ? 9.154 -7.670 -10.296 1.00 76.19 86 THR A C 1
ATOM 675 O O . THR A 1 86 ? 9.293 -6.544 -10.776 1.00 76.19 86 THR A O 1
ATOM 678 N N . GLU A 1 87 ? 8.290 -8.557 -10.778 1.00 75.06 87 GLU A N 1
ATOM 679 C CA . GLU A 1 87 ? 7.265 -8.181 -11.745 1.00 75.06 87 GLU A CA 1
ATOM 680 C C . GLU A 1 87 ? 6.192 -7.332 -11.058 1.00 75.06 87 GLU A C 1
ATOM 682 O O . GLU A 1 87 ? 5.829 -7.572 -9.899 1.00 75.06 87 GLU A O 1
ATOM 687 N N . ILE A 1 88 ? 5.687 -6.331 -11.778 1.00 75.12 88 ILE A N 1
ATOM 688 C CA . ILE A 1 88 ? 4.580 -5.491 -11.330 1.00 75.12 88 ILE A CA 1
ATOM 689 C C . ILE A 1 88 ? 3.305 -5.998 -12.011 1.00 75.12 88 ILE A C 1
ATOM 691 O O . ILE A 1 88 ? 3.256 -6.039 -13.242 1.00 75.12 88 ILE A O 1
ATOM 695 N N . PRO A 1 89 ? 2.250 -6.363 -11.262 1.00 75.44 89 PRO A N 1
ATOM 696 C CA . PRO A 1 89 ? 0.985 -6.774 -11.856 1.00 75.44 89 PRO A CA 1
ATOM 697 C C . PRO A 1 89 ? 0.424 -5.700 -12.797 1.00 75.44 89 PRO A C 1
ATOM 699 O O . PRO A 1 89 ? 0.294 -4.539 -12.415 1.00 75.44 89 PRO A O 1
ATOM 702 N N . GLU A 1 90 ? -0.006 -6.092 -13.997 1.00 70.31 90 GLU A N 1
ATOM 703 C CA . GLU A 1 90 ? -0.511 -5.189 -15.049 1.00 70.31 90 GLU A CA 1
ATOM 704 C C . GLU A 1 90 ? -1.640 -4.250 -14.573 1.00 70.31 90 GLU A C 1
ATOM 706 O O . GLU A 1 90 ? -1.694 -3.064 -14.909 1.00 70.31 90 GLU A O 1
ATOM 711 N N . LYS A 1 91 ? -2.531 -4.756 -13.712 1.00 74.69 91 LYS A N 1
ATOM 712 C CA . LYS A 1 91 ? -3.602 -3.951 -13.097 1.00 74.69 91 LYS A CA 1
ATOM 713 C C . LYS A 1 91 ? -3.064 -2.823 -12.216 1.00 74.69 91 LYS A C 1
ATOM 715 O O . LYS A 1 91 ? -3.705 -1.787 -12.100 1.00 74.69 91 LYS A O 1
ATOM 720 N N . LEU A 1 92 ? -1.918 -3.031 -11.572 1.00 74.81 92 LEU A N 1
ATOM 721 C CA . LEU A 1 92 ? -1.252 -2.008 -10.768 1.00 74.81 92 LEU A CA 1
ATOM 722 C C . LEU A 1 92 ? -0.436 -1.065 -11.649 1.00 74.81 92 LEU A C 1
ATOM 724 O O . LEU A 1 92 ? -0.441 0.131 -11.377 1.00 74.81 92 LEU A O 1
ATOM 728 N N . MET A 1 93 ? 0.166 -1.574 -12.729 1.00 71.88 93 MET A N 1
ATOM 729 C CA . MET A 1 93 ? 0.827 -0.753 -13.750 1.00 71.88 93 MET A CA 1
ATOM 730 C C . MET A 1 93 ? -0.123 0.298 -14.316 1.00 71.88 93 MET A C 1
ATOM 732 O O . MET A 1 93 ? 0.143 1.485 -14.212 1.00 71.88 93 MET A O 1
ATOM 736 N N . SER A 1 94 ? -1.283 -0.126 -14.809 1.00 72.00 94 SER A N 1
ATOM 737 C CA . SER A 1 94 ? -2.300 0.784 -15.360 1.00 72.00 94 SER A CA 1
ATOM 738 C C . SER A 1 94 ? -2.915 1.746 -14.335 1.00 72.00 94 SER A C 1
ATOM 740 O O . SER A 1 94 ? -3.389 2.816 -14.706 1.00 72.00 94 SER A O 1
ATOM 742 N N . GLN A 1 95 ? -2.938 1.377 -13.050 1.00 74.12 95 GLN A N 1
ATOM 743 C CA . GLN A 1 95 ? -3.543 2.194 -11.997 1.00 74.12 95 GLN A CA 1
ATOM 744 C C . GLN A 1 95 ? -2.579 3.234 -11.408 1.00 74.12 95 GLN A C 1
ATOM 746 O O . GLN A 1 95 ? -3.018 4.316 -11.017 1.00 74.12 95 GLN A O 1
ATOM 751 N N . TYR A 1 96 ? -1.298 2.890 -11.272 1.00 72.62 96 TYR A N 1
ATOM 752 C CA . TYR A 1 96 ? -0.327 3.678 -10.506 1.00 72.62 96 TYR A CA 1
ATOM 753 C C . TYR A 1 96 ? 0.832 4.218 -11.339 1.00 72.62 96 TYR A C 1
ATOM 755 O O . TYR A 1 96 ? 1.546 5.095 -10.854 1.00 72.62 96 TYR A O 1
ATOM 763 N N . PHE A 1 97 ? 1.013 3.726 -12.561 1.00 70.00 97 PHE A N 1
ATOM 764 C CA . PHE A 1 97 ? 2.113 4.102 -13.436 1.00 70.00 97 PHE A CA 1
ATOM 765 C C . PHE A 1 97 ? 1.573 4.600 -14.768 1.00 70.00 97 PHE A C 1
ATOM 767 O O . PHE A 1 97 ? 0.478 4.237 -15.202 1.00 70.00 97 PHE A O 1
ATOM 774 N N . ASP A 1 98 ? 2.363 5.434 -15.435 1.00 68.75 98 ASP A N 1
ATOM 775 C CA . ASP A 1 98 ? 2.142 5.673 -16.850 1.00 68.75 98 ASP A CA 1
ATOM 776 C C . ASP A 1 98 ? 2.573 4.403 -17.594 1.00 68.75 98 ASP A C 1
ATOM 778 O O . ASP A 1 98 ? 3.759 4.150 -17.806 1.00 68.75 98 ASP A O 1
ATOM 782 N N . TYR A 1 99 ? 1.592 3.552 -17.900 1.00 59.66 99 TYR A N 1
ATOM 783 C CA . TYR A 1 99 ? 1.800 2.260 -18.552 1.00 59.66 99 TYR A CA 1
ATOM 784 C C . TYR A 1 99 ? 2.627 2.396 -19.838 1.00 59.66 99 TYR A C 1
ATOM 786 O O . TYR A 1 99 ? 3.454 1.533 -20.121 1.00 59.66 99 TYR A O 1
ATOM 794 N N . ALA A 1 100 ? 2.457 3.497 -20.579 1.00 58.09 100 ALA A N 1
ATOM 795 C CA . ALA A 1 100 ? 3.224 3.751 -21.793 1.00 58.09 100 ALA A CA 1
ATOM 796 C C . ALA A 1 100 ? 4.709 4.013 -21.489 1.00 58.09 100 ALA A C 1
ATOM 798 O O . ALA A 1 100 ? 5.572 3.450 -22.158 1.00 58.09 100 ALA A O 1
ATOM 799 N N . LEU A 1 101 ? 5.008 4.796 -20.447 1.00 61.03 101 LEU A N 1
ATOM 800 C CA . LEU A 1 101 ? 6.383 5.109 -20.040 1.00 61.03 101 LEU A CA 1
ATOM 801 C C . LEU A 1 101 ? 7.124 3.880 -19.486 1.00 61.03 101 LEU A C 1
ATOM 803 O O . LEU A 1 101 ? 8.314 3.698 -19.728 1.00 61.03 101 LEU A O 1
ATOM 807 N N . GLU A 1 102 ? 6.436 3.016 -18.742 1.00 61.75 102 GLU A N 1
ATOM 808 C CA . GLU A 1 102 ? 7.050 1.799 -18.195 1.00 61.75 102 GLU A CA 1
ATOM 809 C C . GLU A 1 102 ? 7.246 0.700 -19.249 1.00 61.75 102 GLU A C 1
ATOM 811 O O . GLU A 1 102 ? 8.227 -0.049 -19.193 1.00 61.75 102 GLU A O 1
ATOM 816 N N . MET A 1 103 ? 6.355 0.617 -20.244 1.00 59.94 103 MET A N 1
ATOM 817 C CA . MET A 1 103 ? 6.607 -0.199 -21.432 1.00 59.94 103 MET A CA 1
ATOM 818 C C . MET A 1 103 ? 7.884 0.268 -22.134 1.00 59.94 103 MET A C 1
ATOM 820 O O . MET A 1 103 ? 8.751 -0.558 -22.400 1.00 59.94 103 MET A O 1
ATOM 824 N N . GLU A 1 104 ? 8.057 1.576 -22.334 1.00 61.06 104 GLU A N 1
ATOM 825 C CA . GLU A 1 104 ? 9.255 2.137 -22.973 1.00 61.06 104 GLU A CA 1
ATOM 826 C C . GLU A 1 104 ? 10.558 1.751 -22.245 1.00 61.06 104 GLU A C 1
ATOM 828 O O . GLU A 1 104 ? 11.560 1.442 -22.885 1.00 61.06 104 GLU A O 1
ATOM 833 N N . LEU A 1 105 ? 10.541 1.698 -20.908 1.00 58.34 105 LEU A N 1
ATOM 834 C CA . LEU A 1 105 ? 11.705 1.347 -20.081 1.00 58.34 105 LEU A CA 1
ATOM 835 C C . LEU A 1 105 ? 12.082 -0.143 -20.104 1.00 58.34 105 LEU A C 1
ATOM 837 O O . LEU A 1 105 ? 13.203 -0.491 -19.731 1.00 58.34 105 LEU A O 1
ATOM 841 N N . THR A 1 106 ? 11.161 -1.024 -20.492 1.00 61.38 106 THR A N 1
ATOM 842 C CA . THR A 1 106 ? 11.363 -2.486 -20.495 1.00 61.38 106 THR A CA 1
ATOM 843 C C . THR A 1 106 ? 11.570 -3.054 -21.896 1.00 61.38 106 THR A C 1
ATOM 845 O O . THR A 1 106 ? 11.659 -4.269 -22.073 1.00 61.38 106 THR A O 1
ATOM 848 N N . GLN A 1 107 ? 11.666 -2.182 -22.896 1.00 66.19 107 GLN A N 1
ATOM 849 C CA . GLN A 1 107 ? 11.751 -2.553 -24.297 1.00 66.19 107 GLN A CA 1
ATOM 850 C C . GLN A 1 107 ? 13.086 -2.165 -24.908 1.00 66.19 107 GLN A C 1
ATOM 852 O O . GLN A 1 107 ? 13.734 -1.194 -24.524 1.00 66.19 107 GLN A O 1
ATOM 857 N N . GLU A 1 108 ? 13.472 -2.926 -25.922 1.00 69.56 108 GLU A N 1
ATOM 858 C CA . GLU A 1 108 ? 14.615 -2.607 -26.758 1.00 69.56 108 GLU A CA 1
ATOM 859 C C . GLU A 1 108 ? 14.126 -2.013 -28.077 1.00 69.56 108 GLU A C 1
ATOM 861 O O . GLU A 1 108 ? 13.266 -2.580 -28.759 1.00 69.56 108 GLU A O 1
ATOM 866 N N . THR A 1 109 ? 14.702 -0.877 -28.467 1.00 74.62 109 THR A N 1
ATOM 867 C CA . THR A 1 109 ? 14.494 -0.326 -29.805 1.00 74.62 109 THR A CA 1
ATOM 868 C C . THR A 1 109 ? 15.122 -1.270 -30.821 1.00 74.62 109 THR A C 1
ATOM 870 O O . THR A 1 109 ? 16.320 -1.557 -30.766 1.00 74.6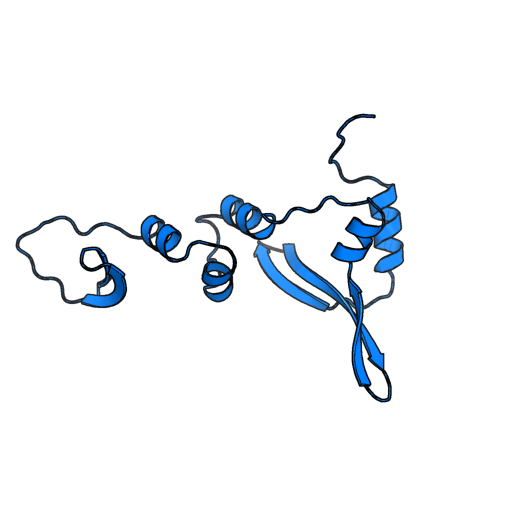2 109 THR A O 1
ATOM 873 N N . LEU A 1 110 ? 14.320 -1.737 -31.780 1.00 72.38 110 LEU A N 1
ATOM 874 C CA . LEU A 1 110 ? 14.841 -2.496 -32.909 1.00 72.38 110 LEU A CA 1
ATOM 875 C C . LEU A 1 110 ? 15.862 -1.639 -33.663 1.00 72.38 110 LEU A C 1
ATOM 877 O O . LEU A 1 110 ? 15.578 -0.510 -34.061 1.00 72.38 110 LEU A O 1
ATOM 881 N N . ILE A 1 111 ? 17.056 -2.194 -33.852 1.00 78.19 111 ILE A N 1
ATOM 882 C CA . ILE A 1 111 ? 18.102 -1.552 -34.642 1.00 78.19 111 ILE A CA 1
ATOM 883 C C . ILE A 1 111 ? 17.661 -1.572 -36.103 1.00 78.19 111 ILE A C 1
ATOM 885 O O . ILE A 1 111 ? 17.244 -2.612 -36.622 1.00 78.19 111 ILE A O 1
ATOM 889 N N . GLU A 1 112 ? 17.777 -0.424 -36.763 1.00 77.94 112 GLU A N 1
ATOM 890 C CA . GLU A 1 112 ? 17.501 -0.299 -38.187 1.00 77.94 112 GLU A CA 1
ATOM 891 C C . GLU A 1 112 ? 18.394 -1.269 -38.975 1.00 77.94 112 GLU A C 1
ATOM 893 O O . GLU A 1 112 ? 19.625 -1.231 -38.898 1.00 77.94 112 GLU A O 1
ATOM 898 N N . CYS A 1 113 ? 17.768 -2.199 -39.691 1.00 77.06 113 CYS A N 1
ATOM 899 C CA . CYS A 1 113 ? 18.457 -3.163 -40.535 1.00 77.06 113 CYS A CA 1
ATOM 900 C C . CYS A 1 113 ? 17.572 -3.565 -41.718 1.00 77.06 113 CYS A C 1
ATOM 902 O O . CYS A 1 113 ? 16.348 -3.512 -41.633 1.00 77.06 113 CYS A O 1
ATOM 904 N N . ASP A 1 114 ? 18.185 -4.045 -42.804 1.00 78.19 114 ASP A N 1
ATOM 905 C CA . ASP A 1 114 ? 17.481 -4.507 -44.015 1.00 78.19 114 ASP A CA 1
ATOM 906 C C . ASP A 1 114 ? 16.783 -5.873 -43.833 1.00 78.19 114 ASP A C 1
ATOM 908 O O . ASP A 1 114 ? 16.648 -6.662 -44.772 1.00 78.19 114 ASP A O 1
ATOM 912 N N . ARG A 1 115 ? 16.377 -6.218 -42.606 1.00 81.06 115 ARG A N 1
ATOM 913 C CA . ARG A 1 115 ? 15.733 -7.496 -42.291 1.00 81.06 115 ARG A CA 1
ATOM 914 C C . ARG A 1 115 ? 14.325 -7.250 -41.785 1.00 81.06 115 ARG A C 1
ATOM 916 O O . ARG A 1 115 ? 14.102 -6.472 -40.866 1.00 81.06 115 ARG A O 1
ATOM 923 N N . PHE A 1 116 ? 13.379 -7.981 -42.358 1.00 83.12 116 PHE A N 1
ATOM 924 C CA . PHE A 1 116 ? 12.016 -8.010 -41.855 1.00 83.12 116 PHE A CA 1
ATOM 925 C C . PHE A 1 116 ? 11.927 -8.966 -40.665 1.00 83.12 116 PHE A C 1
ATOM 927 O O . PHE A 1 116 ? 12.474 -10.071 -40.696 1.00 83.12 116 PHE A O 1
ATOM 934 N N . HIS A 1 117 ? 11.228 -8.534 -39.619 1.00 81.62 117 HIS A N 1
ATOM 935 C CA . HIS A 1 117 ? 10.897 -9.359 -38.467 1.00 81.62 117 HIS A CA 1
ATOM 936 C C . HIS A 1 117 ? 9.405 -9.664 -38.484 1.00 81.62 117 HIS A C 1
ATOM 938 O O . HIS A 1 117 ? 8.584 -8.760 -38.620 1.00 81.62 117 HIS A O 1
ATOM 944 N N . GLU A 1 118 ? 9.061 -10.939 -38.332 1.00 86.12 118 GLU A N 1
ATOM 945 C CA . GLU A 1 118 ? 7.693 -11.323 -38.024 1.00 86.12 118 GLU A CA 1
ATOM 946 C C . GLU A 1 118 ? 7.414 -10.972 -36.562 1.00 86.12 118 GLU A C 1
ATOM 948 O O . GLU A 1 118 ? 8.152 -11.370 -35.657 1.00 86.12 118 GLU A O 1
ATOM 953 N N . VAL A 1 119 ? 6.385 -10.161 -36.339 1.00 87.25 119 VAL A N 1
ATOM 954 C CA . VAL A 1 119 ? 6.047 -9.622 -35.023 1.00 87.25 119 VAL A CA 1
ATOM 955 C C . VAL A 1 119 ? 4.535 -9.595 -34.842 1.00 87.25 119 VAL A C 1
ATOM 957 O O . VAL A 1 119 ? 3.788 -9.454 -35.811 1.00 87.25 119 VAL A O 1
ATOM 960 N N . SER A 1 120 ? 4.073 -9.692 -33.598 1.00 87.56 120 SER A N 1
ATOM 961 C CA . SER A 1 120 ? 2.681 -9.400 -33.246 1.00 87.56 120 SER A CA 1
ATOM 962 C C . SER A 1 120 ? 2.572 -8.008 -32.633 1.00 87.56 120 SER A C 1
ATOM 964 O O . SER A 1 120 ? 3.384 -7.640 -31.782 1.00 87.56 120 SER A O 1
ATOM 966 N N . LEU A 1 121 ? 1.555 -7.244 -33.028 1.00 84.69 121 LEU A N 1
ATOM 967 C CA . LEU A 1 121 ? 1.293 -5.922 -32.465 1.00 84.69 121 LEU A CA 1
ATOM 968 C C . LEU A 1 121 ? 0.878 -6.046 -30.992 1.00 84.69 121 LEU A C 1
ATOM 970 O O . LEU A 1 121 ? -0.087 -6.746 -30.689 1.00 84.69 121 LEU A O 1
ATOM 974 N N . ALA A 1 122 ? 1.592 -5.357 -30.101 1.00 81.56 122 ALA A N 1
ATOM 975 C CA . ALA A 1 122 ? 1.270 -5.313 -28.676 1.00 81.56 122 ALA A CA 1
ATOM 976 C C . ALA A 1 122 ? 0.431 -4.072 -28.337 1.00 81.56 122 ALA A C 1
ATOM 978 O O . ALA A 1 122 ? -0.620 -4.193 -27.714 1.00 81.56 122 ALA A O 1
ATOM 979 N N . ALA A 1 123 ? 0.857 -2.885 -28.787 1.00 77.25 123 ALA A N 1
ATOM 980 C CA . ALA A 1 123 ? 0.150 -1.627 -28.539 1.00 77.25 123 ALA A CA 1
ATOM 981 C C . ALA A 1 123 ? 0.456 -0.558 -29.604 1.00 77.25 123 ALA A C 1
ATOM 983 O O . ALA A 1 123 ? 1.523 -0.566 -30.218 1.00 77.25 123 ALA A O 1
ATOM 984 N N . VAL A 1 124 ? -0.466 0.394 -29.789 1.00 83.00 124 VAL A N 1
ATOM 985 C CA . VAL A 1 124 ? -0.283 1.592 -30.630 1.00 83.00 124 VAL A CA 1
ATOM 986 C C . VAL A 1 124 ? -0.443 2.823 -29.750 1.00 83.00 124 VAL A C 1
ATOM 988 O O . VAL A 1 124 ? -1.517 3.041 -29.192 1.00 83.00 124 VAL A O 1
ATOM 991 N N . ILE A 1 125 ? 0.620 3.616 -29.630 1.00 80.31 125 ILE A N 1
ATOM 992 C CA . ILE A 1 125 ? 0.648 4.792 -28.750 1.00 80.31 125 ILE A CA 1
ATOM 993 C C . ILE A 1 125 ? 0.320 6.056 -29.543 1.00 80.31 125 ILE A C 1
ATOM 995 O O . ILE A 1 125 ? -0.481 6.887 -29.121 1.00 80.31 125 ILE A O 1
ATOM 999 N N . SER A 1 126 ? 0.922 6.197 -30.724 1.00 79.81 126 SER A N 1
ATOM 1000 C CA . SER A 1 126 ? 0.688 7.313 -31.640 1.00 79.81 126 SER A CA 1
ATOM 1001 C C . SER A 1 126 ? 0.984 6.881 -33.082 1.00 79.81 126 SER A C 1
ATOM 1003 O O . SER A 1 126 ? 1.540 5.801 -33.290 1.00 79.81 126 SER A O 1
ATOM 1005 N N . PRO A 1 127 ? 0.683 7.706 -34.102 1.00 83.69 127 PRO A N 1
ATOM 1006 C CA . PRO A 1 127 ? 1.004 7.372 -35.492 1.00 83.69 127 PRO A CA 1
ATOM 1007 C C . PRO A 1 127 ? 2.491 7.084 -35.764 1.00 83.69 127 PRO A C 1
ATOM 1009 O O . PRO A 1 127 ? 2.799 6.439 -36.760 1.00 83.69 127 PRO A O 1
ATOM 1012 N N . GLY A 1 128 ? 3.404 7.559 -34.907 1.00 83.81 128 GLY A N 1
ATOM 1013 C CA . GLY A 1 128 ? 4.847 7.336 -35.035 1.00 83.81 128 GLY A CA 1
ATOM 1014 C C . GLY A 1 128 ? 5.440 6.353 -34.021 1.00 83.81 128 GLY A C 1
ATOM 1015 O O . GLY A 1 128 ? 6.648 6.146 -34.050 1.00 83.81 128 GLY A O 1
ATOM 1016 N N . LEU A 1 129 ? 4.635 5.776 -33.119 1.00 81.31 129 LEU A N 1
ATOM 1017 C CA . LEU A 1 129 ? 5.129 4.904 -32.051 1.00 81.31 129 LEU A CA 1
ATOM 1018 C C . LEU A 1 129 ? 4.172 3.742 -31.784 1.00 81.31 129 LEU A C 1
ATOM 1020 O O . LEU A 1 129 ? 3.005 3.933 -31.423 1.00 81.31 129 LEU A O 1
ATOM 1024 N N . LEU A 1 130 ? 4.706 2.533 -31.914 1.00 87.06 130 LEU A N 1
ATOM 1025 C CA . LEU A 1 130 ? 4.022 1.281 -31.634 1.00 87.06 130 LEU A CA 1
ATOM 1026 C C . LEU A 1 130 ? 4.977 0.304 -30.949 1.00 87.06 130 LEU A C 1
ATOM 1028 O O . LEU A 1 130 ? 6.189 0.363 -31.151 1.00 87.06 130 LEU A O 1
ATOM 1032 N N . TYR A 1 131 ? 4.405 -0.605 -30.168 1.00 83.06 131 TYR A N 1
ATOM 1033 C CA . TYR A 1 131 ? 5.123 -1.672 -29.484 1.00 83.06 131 TYR A CA 1
ATOM 1034 C C . TYR A 1 131 ? 4.725 -3.022 -30.067 1.00 83.06 131 TYR A C 1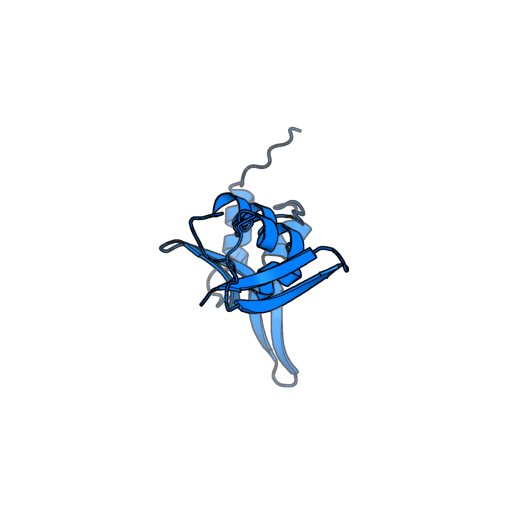
ATOM 1036 O O . TYR A 1 131 ? 3.550 -3.266 -30.365 1.00 83.06 131 TYR A O 1
ATOM 1044 N N . VAL A 1 132 ? 5.707 -3.905 -30.234 1.00 86.62 132 VAL A N 1
ATOM 1045 C CA . VAL A 1 132 ? 5.531 -5.222 -30.856 1.00 86.62 132 VAL A CA 1
ATOM 1046 C C . VAL A 1 132 ? 6.225 -6.305 -30.041 1.00 86.62 132 VAL A C 1
ATOM 1048 O O . VAL A 1 132 ? 7.256 -6.054 -29.422 1.00 86.62 132 VAL A O 1
ATOM 1051 N N . HIS A 1 133 ? 5.683 -7.521 -30.075 1.00 82.06 133 HIS A N 1
ATOM 1052 C CA . HIS A 1 133 ? 6.369 -8.712 -29.581 1.00 82.06 133 HIS A CA 1
ATOM 1053 C C . HIS A 1 133 ? 7.003 -9.454 -30.750 1.00 82.06 133 HIS A C 1
ATOM 1055 O O . HIS A 1 133 ? 6.345 -9.744 -31.753 1.00 82.06 133 HIS A O 1
ATOM 1061 N N . LYS A 1 134 ? 8.290 -9.754 -30.608 1.00 77.31 134 LYS A N 1
ATOM 1062 C CA . LYS A 1 134 ? 9.034 -10.591 -31.539 1.00 77.31 134 LYS A CA 1
ATOM 1063 C C . LYS A 1 134 ? 8.834 -12.056 -31.148 1.00 77.31 134 LYS A C 1
ATOM 1065 O O . LYS A 1 134 ? 8.922 -12.370 -29.963 1.00 77.31 134 LYS A O 1
ATOM 1070 N N . TRP A 1 135 ? 8.536 -12.900 -32.132 1.00 65.00 135 TRP A N 1
ATOM 1071 C CA . TRP A 1 135 ? 8.493 -14.354 -31.956 1.00 65.00 135 TRP A CA 1
ATOM 1072 C C . TRP A 1 135 ? 9.891 -14.937 -31.733 1.00 65.00 135 TRP A C 1
ATOM 1074 O O . TRP A 1 135 ? 10.863 -14.387 -32.309 1.00 65.00 135 TRP A O 1
#

pLDDT: mean 83.38, std 11.21, range [43.41, 96.81]

Sequence (135 aa):
MDGDSEWTAQADTFINGLIQDKELVGRIMLSVGMTLWLLPLVHQVTLKSVGVSSDVNIRQELLENKFGTPNPNHVPKLYELFRGNTEIPEKLMSQYFDYALEMELTQETLIECDRFHEVSLAAVISPGLLYVHKW

Secondary structure (DSSP, 8-state):
-----S--HHHHHHHHHHHTT--EEEEEEEEETTEEEEEEEEEEEEETTTEEEEEEEHHHHHHHTTSS---TTHHHHHHHHTTTTSPPPHHHHHHHS-HHHHHHHT-PPPPP-S----EEEEEEEETTEEEEEE-

Organism: NCBI:txid1028688